Protein AF-A0A497QJ97-F1 (afdb_monomer)

Mean predicted aligned error: 5.68 Å

Structure (mmCIF, N/CA/C/O backbone):
data_AF-A0A497QJ97-F1
#
_entry.id   AF-A0A497QJ97-F1
#
loop_
_atom_site.group_PDB
_atom_site.id
_atom_site.type_symbol
_atom_site.label_atom_id
_atom_site.label_alt_id
_atom_site.label_comp_id
_atom_site.label_asym_id
_atom_site.label_entity_id
_atom_site.label_seq_id
_a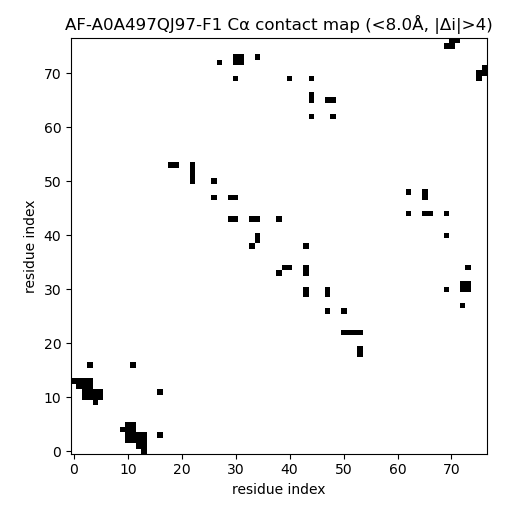tom_site.pdbx_PDB_ins_code
_atom_site.Cartn_x
_atom_site.Cartn_y
_atom_site.Cartn_z
_atom_site.occupancy
_atom_site.B_iso_or_equiv
_atom_site.auth_seq_id
_atom_site.auth_comp_id
_atom_site.auth_asym_id
_atom_site.auth_atom_id
_atom_site.pdbx_PDB_model_num
ATOM 1 N N . VAL A 1 1 ? 9.445 -10.240 -23.329 1.00 63.66 1 VAL A N 1
ATOM 2 C CA . VAL A 1 1 ? 9.379 -8.762 -23.295 1.00 63.66 1 VAL A CA 1
ATOM 3 C C . VAL A 1 1 ? 10.427 -8.275 -22.311 1.00 63.66 1 VAL A C 1
ATOM 5 O O . VAL A 1 1 ? 10.291 -8.554 -21.125 1.00 63.66 1 VAL A O 1
ATOM 8 N N . GLU A 1 2 ? 11.505 -7.666 -22.804 1.00 76.56 2 GLU A N 1
ATOM 9 C CA . GLU A 1 2 ? 12.612 -7.162 -21.967 1.00 76.56 2 GLU A CA 1
ATOM 10 C C . GLU A 1 2 ? 12.336 -5.744 -21.443 1.00 76.56 2 GLU A C 1
ATOM 12 O O . GLU A 1 2 ? 12.673 -5.422 -20.302 1.00 76.56 2 GLU A O 1
ATOM 17 N N . PHE A 1 3 ? 11.615 -4.945 -22.236 1.00 80.88 3 PHE A N 1
ATOM 18 C CA . PHE A 1 3 ? 11.235 -3.569 -21.932 1.00 80.88 3 PHE A CA 1
ATOM 19 C C . PHE A 1 3 ? 9.742 -3.343 -22.169 1.00 80.88 3 PHE A C 1
ATOM 21 O O . PHE A 1 3 ? 9.153 -3.905 -23.092 1.00 80.88 3 PHE A O 1
ATOM 28 N N . VAL A 1 4 ? 9.140 -2.510 -21.328 1.00 81.94 4 VAL A N 1
ATOM 29 C CA . VAL A 1 4 ? 7.729 -2.136 -21.341 1.00 81.94 4 VAL A CA 1
ATOM 30 C C . VAL A 1 4 ? 7.638 -0.637 -21.597 1.00 81.94 4 VAL A C 1
ATOM 32 O O . VAL A 1 4 ? 8.290 0.163 -20.925 1.00 81.94 4 VAL A O 1
ATOM 35 N N . ILE A 1 5 ? 6.828 -0.254 -22.583 1.00 83.62 5 ILE A N 1
ATOM 36 C CA . ILE A 1 5 ? 6.539 1.146 -22.898 1.00 83.62 5 ILE A CA 1
ATOM 37 C C . ILE A 1 5 ? 5.253 1.517 -22.146 1.00 83.62 5 ILE A C 1
ATOM 39 O O . ILE A 1 5 ? 4.184 1.038 -22.532 1.00 83.62 5 ILE A O 1
ATOM 43 N N . PRO A 1 6 ? 5.317 2.296 -21.051 1.00 82.50 6 PRO A N 1
ATOM 44 C CA . PRO A 1 6 ? 4.116 2.683 -20.324 1.00 82.50 6 PRO A CA 1
ATOM 45 C C . PRO A 1 6 ? 3.322 3.734 -21.108 1.00 82.50 6 PRO A C 1
ATOM 47 O O . PRO A 1 6 ? 3.882 4.484 -21.905 1.00 82.50 6 PRO A O 1
ATOM 50 N N . GLY A 1 7 ? 2.019 3.846 -20.826 1.00 79.88 7 GLY A N 1
ATOM 51 C CA . GLY A 1 7 ? 1.181 4.903 -21.408 1.00 79.88 7 GLY A CA 1
ATOM 52 C C . GLY A 1 7 ? 1.674 6.316 -21.063 1.00 79.88 7 GLY A C 1
ATOM 53 O O . GLY A 1 7 ? 1.543 7.232 -21.872 1.00 79.88 7 GLY A O 1
ATOM 54 N N . HIS A 1 8 ? 2.303 6.480 -19.893 1.00 76.50 8 HIS A N 1
ATOM 55 C CA . HIS A 1 8 ? 2.982 7.700 -19.459 1.00 76.50 8 HIS A CA 1
ATOM 56 C C . HIS A 1 8 ? 4.302 7.364 -18.753 1.00 76.50 8 HIS A C 1
ATOM 58 O O . HIS A 1 8 ? 4.364 6.425 -17.961 1.00 76.50 8 HIS A O 1
ATOM 64 N N . GLY A 1 9 ? 5.340 8.172 -18.985 1.00 74.06 9 GLY A N 1
ATOM 65 C CA . GLY A 1 9 ? 6.653 8.019 -18.353 1.00 74.06 9 GLY A CA 1
ATOM 66 C C . GLY A 1 9 ? 7.715 7.422 -19.276 1.00 74.06 9 GLY A C 1
ATOM 67 O O . GLY A 1 9 ? 7.541 7.336 -20.488 1.00 74.06 9 GLY A O 1
ATOM 68 N N . LYS A 1 10 ? 8.862 7.066 -18.693 1.00 80.19 10 LYS A N 1
ATOM 69 C CA . LYS A 1 10 ? 9.977 6.458 -19.429 1.00 80.19 10 LYS A CA 1
ATOM 70 C C . LYS A 1 10 ? 9.731 4.963 -19.614 1.00 80.19 10 LYS A C 1
ATOM 72 O O . LYS A 1 10 ? 9.103 4.339 -18.764 1.00 80.19 10 LYS A O 1
ATOM 77 N N . VAL A 1 11 ? 10.276 4.403 -20.693 1.00 85.06 11 VAL A N 1
ATOM 78 C CA . VAL A 1 11 ? 10.359 2.950 -20.897 1.00 85.06 11 VAL A CA 1
ATOM 79 C C . VAL A 1 11 ? 10.964 2.310 -19.648 1.00 85.06 11 VAL A C 1
ATOM 81 O O . VAL A 1 11 ? 11.997 2.777 -19.168 1.00 85.06 11 VAL A O 1
ATOM 84 N N . CYS A 1 12 ? 10.315 1.274 -19.123 1.00 85.19 12 CYS A N 1
ATOM 85 C CA . CYS A 1 12 ? 10.782 0.545 -17.952 1.00 85.19 12 CYS A CA 1
ATOM 86 C C . CYS A 1 12 ? 11.180 -0.883 -18.325 1.00 85.19 12 CYS A C 1
ATOM 88 O O . CYS A 1 12 ? 10.650 -1.491 -19.254 1.00 85.19 12 CYS A O 1
ATOM 90 N N . SER A 1 13 ? 12.146 -1.431 -17.606 1.00 88.00 13 SER A N 1
ATOM 91 C CA . SER A 1 13 ? 12.504 -2.842 -17.700 1.00 88.00 13 SER A CA 1
ATOM 92 C C . SER A 1 13 ? 11.441 -3.723 -17.037 1.00 88.00 13 SER A C 1
ATOM 94 O O . SER A 1 13 ? 10.688 -3.289 -16.159 1.00 88.00 13 SER A O 1
ATOM 96 N N . LYS A 1 14 ? 11.426 -5.014 -17.384 1.00 86.75 14 LYS A N 1
ATOM 97 C CA . LYS A 1 14 ? 10.588 -6.002 -16.683 1.00 86.75 14 LYS A CA 1
ATOM 98 C C . LYS A 1 14 ? 10.850 -6.033 -15.166 1.00 86.75 14 LYS A C 1
ATOM 100 O O . LYS A 1 14 ? 9.921 -6.235 -14.392 1.00 86.75 14 LYS A O 1
ATOM 105 N N . VAL A 1 15 ? 12.097 -5.813 -14.741 1.00 86.44 15 VAL A N 1
ATOM 106 C CA . VAL A 1 15 ? 12.489 -5.796 -13.319 1.00 86.44 15 VAL A CA 1
ATOM 107 C C . VAL A 1 15 ? 11.862 -4.612 -12.584 1.00 86.44 15 VAL A C 1
ATOM 109 O O . VAL A 1 15 ? 11.349 -4.770 -11.480 1.00 86.44 15 VAL A O 1
ATOM 112 N N . GLU A 1 16 ? 11.867 -3.427 -13.192 1.00 84.56 16 GLU A N 1
ATOM 113 C CA . GLU A 1 16 ? 11.208 -2.247 -12.624 1.00 84.56 16 GLU A CA 1
ATOM 114 C C . GLU A 1 16 ? 9.695 -2.438 -12.541 1.00 84.56 16 GLU A C 1
ATOM 116 O O . GLU A 1 16 ? 9.095 -2.125 -11.515 1.00 84.56 16 GLU A O 1
ATOM 121 N N . LEU A 1 17 ? 9.079 -3.016 -13.576 1.00 85.25 17 LEU A N 1
ATOM 122 C CA . LEU A 1 17 ? 7.660 -3.363 -13.532 1.00 85.25 17 LEU A CA 1
ATOM 123 C C . LEU A 1 17 ? 7.352 -4.359 -12.404 1.00 85.25 17 LEU A C 1
ATOM 125 O O . LEU A 1 17 ? 6.349 -4.202 -11.716 1.00 85.25 17 LEU A O 1
ATOM 129 N N . GLN A 1 18 ? 8.214 -5.349 -12.167 1.00 87.50 18 GLN A N 1
ATOM 130 C CA . GLN A 1 18 ? 7.999 -6.293 -11.072 1.00 87.50 18 GLN A CA 1
ATOM 131 C C . GLN A 1 18 ? 8.039 -5.596 -9.707 1.00 87.50 18 GLN A C 1
ATOM 133 O O . GLN A 1 18 ? 7.148 -5.811 -8.895 1.00 87.50 18 GLN A O 1
ATOM 138 N N . LYS A 1 19 ? 8.989 -4.679 -9.481 1.00 86.25 19 LYS A N 1
ATOM 139 C CA . LYS A 1 19 ? 9.050 -3.890 -8.236 1.00 86.25 19 LYS A CA 1
ATOM 140 C C . LYS A 1 19 ? 7.775 -3.077 -7.998 1.00 86.25 19 LYS A C 1
ATOM 142 O O . LYS A 1 19 ? 7.314 -2.974 -6.863 1.00 86.25 19 LYS A O 1
ATOM 147 N N . TRP A 1 20 ? 7.197 -2.518 -9.062 1.00 85.69 20 TRP A N 1
ATOM 148 C CA . TRP A 1 20 ? 5.898 -1.844 -9.004 1.00 85.69 20 TRP A CA 1
ATOM 149 C C . TRP A 1 20 ? 4.773 -2.781 -8.572 1.00 85.69 20 TRP A C 1
ATOM 151 O O . TRP A 1 20 ? 3.997 -2.436 -7.682 1.00 85.69 20 TRP A O 1
ATOM 161 N N . LEU A 1 21 ? 4.682 -3.952 -9.202 1.00 87.56 21 LEU A N 1
ATOM 162 C CA . LEU A 1 21 ? 3.654 -4.942 -8.894 1.00 87.56 21 LEU A CA 1
ATOM 163 C C . LEU A 1 21 ? 3.783 -5.446 -7.453 1.00 87.56 21 LEU A C 1
ATOM 165 O O . LEU A 1 21 ? 2.791 -5.448 -6.728 1.00 87.56 21 LEU A O 1
ATOM 169 N N . ASP A 1 22 ? 5.002 -5.760 -7.013 1.00 90.56 22 ASP A N 1
ATOM 170 C CA . ASP A 1 22 ? 5.285 -6.219 -5.650 1.00 90.56 22 ASP A CA 1
ATOM 171 C C . ASP A 1 22 ? 4.886 -5.164 -4.605 1.00 90.56 22 ASP A C 1
ATOM 173 O O . ASP A 1 22 ? 4.360 -5.488 -3.537 1.00 90.56 22 ASP A O 1
ATOM 177 N N . TYR A 1 23 ? 5.128 -3.881 -4.896 1.00 89.44 23 TYR A N 1
ATOM 178 C CA . TYR A 1 23 ? 4.706 -2.779 -4.033 1.00 89.44 23 TYR A CA 1
ATOM 179 C C . TYR A 1 23 ? 3.175 -2.682 -3.939 1.00 89.44 23 TYR A C 1
ATOM 181 O O . TYR A 1 23 ? 2.629 -2.602 -2.834 1.00 89.44 23 TYR A O 1
ATOM 189 N N . LEU A 1 24 ? 2.479 -2.726 -5.080 1.00 89.56 24 LEU A N 1
ATOM 190 C CA . LEU A 1 24 ? 1.016 -2.662 -5.128 1.00 89.56 24 LEU A CA 1
ATOM 191 C C . LEU A 1 24 ? 0.374 -3.842 -4.394 1.00 89.56 24 LEU A C 1
ATOM 193 O O . LEU A 1 24 ? -0.570 -3.649 -3.627 1.00 89.56 24 LEU A O 1
ATOM 197 N N . GLU A 1 25 ? 0.906 -5.049 -4.574 1.00 92.38 25 GLU A N 1
ATOM 198 C CA . GLU A 1 25 ? 0.426 -6.244 -3.884 1.00 92.38 25 GLU A CA 1
ATOM 199 C C . GLU A 1 25 ? 0.563 -6.102 -2.361 1.00 92.38 25 GLU A C 1
ATOM 201 O O . GLU A 1 25 ? -0.415 -6.287 -1.628 1.00 92.38 25 GLU A O 1
ATOM 206 N N . LYS A 1 26 ? 1.737 -5.675 -1.875 1.00 92.50 26 LYS A N 1
ATOM 207 C CA . LYS A 1 26 ? 1.965 -5.409 -0.444 1.00 92.50 26 LYS A CA 1
ATOM 208 C C . LYS A 1 26 ? 0.990 -4.368 0.105 1.00 92.50 26 LYS A C 1
ATOM 210 O O . LYS A 1 26 ? 0.444 -4.566 1.192 1.00 92.50 26 LYS A O 1
ATOM 215 N N . ALA A 1 27 ? 0.746 -3.286 -0.634 1.00 91.94 27 ALA A N 1
ATOM 216 C CA . ALA A 1 27 ? -0.190 -2.241 -0.229 1.00 91.94 27 ALA A CA 1
ATOM 217 C C . ALA A 1 27 ? -1.629 -2.775 -0.105 1.00 91.94 27 ALA A C 1
ATOM 219 O O . ALA A 1 27 ? -2.287 -2.540 0.911 1.00 91.94 27 ALA A O 1
ATOM 220 N N . VAL A 1 28 ? -2.106 -3.546 -1.089 1.00 94.06 28 VAL A N 1
ATOM 221 C CA . VAL A 1 28 ? -3.452 -4.147 -1.073 1.00 94.06 28 VAL A CA 1
ATOM 222 C C . VAL A 1 28 ? -3.616 -5.116 0.097 1.00 94.06 28 VAL A C 1
ATOM 224 O O . VAL A 1 28 ? -4.617 -5.045 0.817 1.00 94.06 28 VAL A O 1
ATOM 227 N N . ILE A 1 29 ? -2.638 -6.002 0.309 1.00 95.75 29 ILE A N 1
ATOM 228 C CA . ILE A 1 29 ? -2.651 -6.966 1.418 1.00 95.75 29 ILE A CA 1
ATOM 229 C C . ILE A 1 29 ? -2.704 -6.231 2.760 1.00 95.75 29 ILE A C 1
ATOM 231 O O . ILE A 1 29 ? -3.522 -6.575 3.617 1.00 95.75 29 ILE A O 1
ATOM 235 N N . LEU A 1 30 ? -1.874 -5.198 2.936 1.00 95.12 30 LEU A N 1
ATOM 236 C CA . LEU A 1 30 ? -1.817 -4.417 4.168 1.00 95.12 30 LEU A CA 1
ATOM 237 C C . LEU A 1 30 ? -3.151 -3.718 4.462 1.00 95.12 30 LEU A C 1
ATOM 239 O O . LEU A 1 30 ? -3.670 -3.852 5.572 1.00 95.12 30 LEU A O 1
ATOM 243 N N . ILE A 1 31 ? -3.728 -3.030 3.468 1.00 95.19 31 ILE A N 1
ATOM 244 C CA . ILE A 1 31 ? -5.015 -2.331 3.609 1.00 95.19 31 ILE A CA 1
ATOM 245 C C . ILE A 1 31 ? -6.107 -3.305 4.021 1.00 95.19 31 ILE A C 1
ATOM 247 O O . ILE A 1 31 ? -6.818 -3.050 4.991 1.00 95.19 31 ILE A O 1
ATOM 251 N N . ARG A 1 32 ? -6.237 -4.433 3.313 1.00 95.62 32 ARG A N 1
ATOM 252 C CA . ARG A 1 32 ? -7.272 -5.429 3.609 1.00 95.62 32 ARG A CA 1
ATOM 253 C C . ARG A 1 32 ? -7.113 -5.982 5.018 1.00 95.62 32 ARG A C 1
ATOM 255 O O . ARG A 1 32 ? -8.074 -5.946 5.779 1.00 95.62 32 ARG A O 1
ATOM 262 N N . LYS A 1 33 ? -5.903 -6.417 5.382 1.00 96.75 33 LYS A N 1
ATOM 263 C CA . LYS A 1 33 ? -5.607 -6.987 6.701 1.00 96.75 33 LYS A CA 1
ATOM 264 C C . LYS A 1 33 ? -5.952 -6.013 7.826 1.00 96.75 33 LYS A C 1
ATOM 266 O O . LYS A 1 33 ? -6.695 -6.367 8.738 1.00 96.75 33 LYS A O 1
ATOM 271 N N . MET A 1 34 ? -5.452 -4.783 7.756 1.00 96.69 34 MET A N 1
ATOM 272 C CA . MET A 1 34 ? -5.690 -3.796 8.808 1.00 96.69 34 MET A CA 1
ATOM 273 C C . MET A 1 34 ? -7.155 -3.345 8.848 1.00 96.69 34 MET A C 1
ATOM 275 O O . MET A 1 34 ? -7.718 -3.198 9.929 1.00 96.69 34 MET A O 1
ATOM 279 N N . ASN A 1 35 ? -7.817 -3.214 7.695 1.00 94.69 35 ASN A N 1
ATOM 280 C CA . ASN A 1 35 ? -9.245 -2.906 7.655 1.00 94.69 35 ASN A CA 1
ATOM 281 C C . ASN A 1 35 ? -10.086 -4.017 8.306 1.00 94.69 35 ASN A C 1
ATOM 283 O O . ASN A 1 35 ? -10.979 -3.724 9.094 1.00 94.69 35 ASN A O 1
ATOM 287 N N . THR A 1 36 ? -9.774 -5.293 8.045 1.00 95.50 36 THR A N 1
ATOM 288 C CA . THR A 1 36 ? -10.453 -6.426 8.706 1.00 95.50 36 THR A CA 1
ATOM 289 C C . THR A 1 36 ? -10.171 -6.507 10.204 1.00 95.50 36 THR A C 1
ATOM 291 O O . THR A 1 36 ? -10.995 -7.015 10.954 1.00 95.50 36 THR A O 1
ATOM 294 N N . GLN A 1 37 ? -9.030 -5.980 10.650 1.00 96.62 37 GLN A N 1
ATOM 295 C CA . GLN A 1 37 ? -8.665 -5.883 12.064 1.00 96.62 37 GLN A CA 1
ATOM 296 C C . GLN A 1 37 ? -9.268 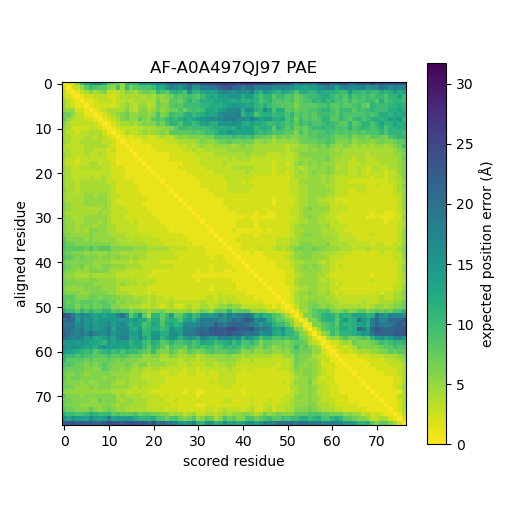-4.646 12.758 1.00 96.62 37 GLN A C 1
ATOM 298 O O . GLN A 1 37 ? -9.037 -4.453 13.947 1.00 96.62 37 GLN A O 1
ATOM 303 N N . GLY A 1 38 ? -10.033 -3.812 12.042 1.00 95.31 38 GLY A N 1
ATOM 304 C CA . GLY A 1 38 ? -10.714 -2.646 12.611 1.00 95.31 38 GLY A CA 1
ATOM 305 C C . GLY A 1 38 ? -9.823 -1.420 12.830 1.00 95.31 38 GLY A C 1
ATOM 306 O O . GLY A 1 38 ? -10.212 -0.519 13.569 1.00 95.31 38 GLY A O 1
ATOM 307 N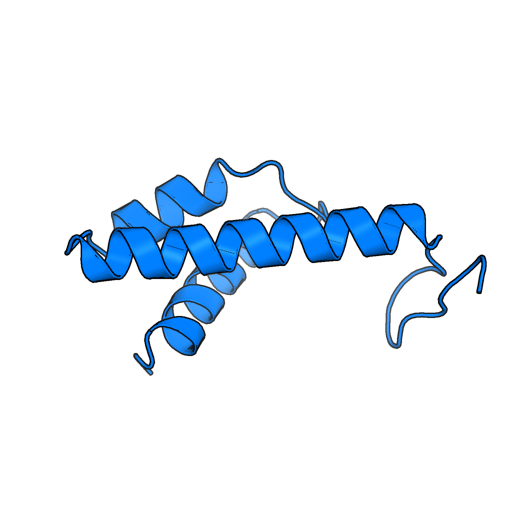 N . PHE A 1 39 ? -8.642 -1.360 12.207 1.00 96.25 39 PHE A N 1
ATOM 308 C CA . PHE A 1 39 ? -7.790 -0.170 12.280 1.00 96.25 39 PHE A CA 1
ATOM 309 C C . PHE A 1 39 ? -8.444 1.034 11.596 1.00 96.25 39 PHE A C 1
ATOM 311 O O . PHE A 1 39 ? -9.184 0.896 10.618 1.00 96.25 39 PHE A O 1
ATOM 318 N N . SER A 1 40 ? -8.124 2.232 12.090 1.00 94.81 40 SER A N 1
ATOM 319 C CA . SER A 1 40 ? -8.605 3.474 11.493 1.00 94.81 40 SER A CA 1
ATOM 320 C C . SER A 1 40 ? -7.943 3.743 10.136 1.00 94.81 40 SER A C 1
ATOM 322 O O . SER A 1 40 ? -6.812 3.323 9.883 1.00 94.81 40 SER A O 1
ATOM 324 N N . GLU A 1 41 ? -8.615 4.512 9.275 1.00 93.19 41 GLU A N 1
ATOM 325 C CA . GLU A 1 41 ? -8.048 4.988 8.003 1.00 93.19 41 GLU A CA 1
ATOM 326 C C . GLU A 1 41 ? -6.676 5.648 8.203 1.00 93.19 41 GLU A C 1
ATOM 328 O O . GLU A 1 41 ? -5.729 5.362 7.472 1.00 93.19 41 GLU A O 1
ATOM 333 N N . LYS A 1 42 ? -6.552 6.492 9.233 1.00 93.19 42 LYS A N 1
ATOM 334 C CA . LYS A 1 42 ? -5.321 7.223 9.544 1.00 93.19 42 LYS A CA 1
ATOM 335 C C . LYS A 1 42 ? -4.161 6.276 9.864 1.00 93.19 42 LYS A C 1
ATOM 337 O O . LYS A 1 42 ? -3.051 6.496 9.382 1.00 93.19 42 LYS A O 1
ATOM 342 N N . ASP A 1 43 ? -4.412 5.219 10.635 1.00 94.81 43 ASP A N 1
ATOM 343 C CA . ASP A 1 43 ? -3.383 4.235 10.992 1.00 94.81 43 ASP A CA 1
ATOM 344 C C . ASP A 1 43 ? -2.959 3.399 9.782 1.00 94.81 43 ASP A C 1
ATOM 346 O O . ASP A 1 43 ? -1.772 3.127 9.595 1.00 94.81 43 ASP A O 1
ATOM 350 N N . ILE A 1 44 ? -3.919 3.039 8.927 1.00 94.19 44 ILE A N 1
ATOM 351 C CA . ILE A 1 44 ? -3.664 2.296 7.689 1.00 94.19 44 ILE A CA 1
ATOM 352 C C . ILE A 1 44 ? -2.811 3.133 6.730 1.00 94.19 44 ILE A C 1
ATOM 354 O O . ILE A 1 44 ? -1.797 2.645 6.231 1.00 94.19 44 ILE A O 1
ATOM 358 N N . ILE A 1 45 ? -3.170 4.402 6.507 1.00 91.12 45 ILE A N 1
ATOM 359 C CA . ILE A 1 45 ? -2.407 5.325 5.652 1.00 91.12 45 ILE A CA 1
ATOM 360 C C . ILE A 1 45 ? -1.001 5.548 6.212 1.00 91.12 45 ILE A C 1
ATOM 362 O O . ILE A 1 45 ? -0.030 5.492 5.457 1.00 91.12 45 ILE A O 1
ATOM 366 N N . LYS A 1 46 ? -0.864 5.727 7.533 1.00 91.56 46 LYS A N 1
ATOM 367 C CA . LYS A 1 46 ? 0.448 5.843 8.181 1.00 91.56 46 LYS A CA 1
ATOM 368 C C . LYS A 1 46 ? 1.310 4.610 7.905 1.00 91.56 46 LYS A C 1
ATOM 370 O O . LYS A 1 46 ? 2.452 4.757 7.480 1.00 91.56 46 LYS A O 1
ATOM 375 N N . LYS A 1 47 ? 0.753 3.404 8.068 1.00 91.69 47 LYS A N 1
ATOM 376 C CA . LYS A 1 47 ? 1.483 2.150 7.840 1.00 91.69 47 LYS A CA 1
ATOM 377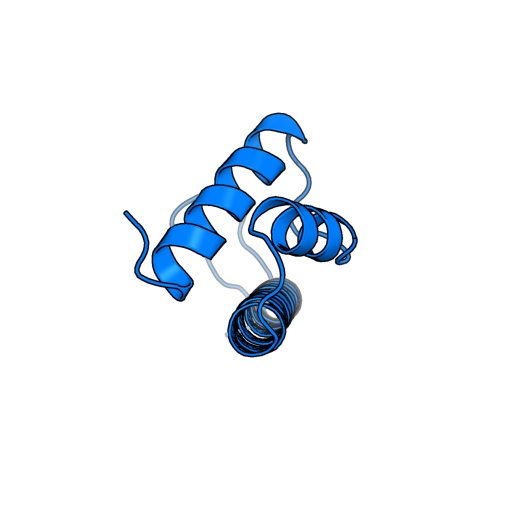 C C . LYS A 1 47 ? 1.841 1.926 6.368 1.00 91.69 47 LYS A C 1
ATOM 379 O O . LYS A 1 47 ? 2.925 1.435 6.074 1.00 91.69 47 LYS A O 1
ATOM 384 N N . LEU A 1 48 ? 0.972 2.319 5.439 1.00 89.50 48 LEU A N 1
ATOM 385 C CA . LEU A 1 48 ? 1.272 2.314 4.003 1.00 89.50 48 LEU A CA 1
ATOM 386 C C . LEU A 1 48 ? 2.419 3.257 3.642 1.00 89.50 48 LEU A C 1
ATOM 388 O O . LEU A 1 48 ? 3.200 2.956 2.742 1.00 89.50 48 LEU A O 1
ATOM 392 N N . ASN A 1 49 ? 2.521 4.398 4.326 1.00 87.31 49 ASN A N 1
ATOM 393 C CA . ASN A 1 49 ? 3.559 5.382 4.050 1.00 87.31 49 ASN A CA 1
ATOM 394 C C . ASN A 1 49 ? 4.965 4.870 4.424 1.00 87.31 49 ASN A C 1
ATOM 396 O O . ASN A 1 49 ? 5.941 5.299 3.810 1.00 87.31 49 ASN A O 1
ATOM 400 N N . GLU A 1 50 ? 5.046 3.917 5.362 1.00 87.31 50 GLU A N 1
ATOM 401 C CA . GLU A 1 50 ? 6.274 3.211 5.765 1.00 87.31 50 GLU A CA 1
ATOM 402 C C . GLU A 1 50 ? 6.734 2.147 4.752 1.00 87.31 50 GLU A C 1
ATOM 404 O O . GLU A 1 50 ? 7.874 1.691 4.831 1.00 87.31 50 GLU A O 1
ATOM 409 N N . LEU A 1 51 ? 5.881 1.725 3.807 1.00 85.50 51 LEU A N 1
ATOM 410 C CA . LEU A 1 51 ? 6.305 0.811 2.745 1.00 85.50 51 LEU A CA 1
ATOM 411 C C . LEU A 1 51 ? 7.330 1.509 1.845 1.00 85.50 51 LEU A C 1
ATOM 413 O O . LEU A 1 51 ? 7.118 2.649 1.419 1.00 85.50 51 LEU A O 1
ATOM 417 N N . GLU A 1 52 ? 8.417 0.800 1.526 1.00 77.25 52 GLU A N 1
ATOM 418 C CA . GLU A 1 52 ? 9.431 1.270 0.582 1.00 77.25 52 GLU A CA 1
ATOM 419 C C . GLU A 1 52 ? 8.752 1.629 -0.747 1.00 77.25 52 GLU A C 1
ATOM 421 O O . GLU A 1 52 ? 8.129 0.790 -1.403 1.00 77.25 52 GLU A O 1
ATOM 426 N N . TYR A 1 53 ? 8.777 2.923 -1.068 1.00 65.31 53 TYR A N 1
ATOM 427 C CA . TYR A 1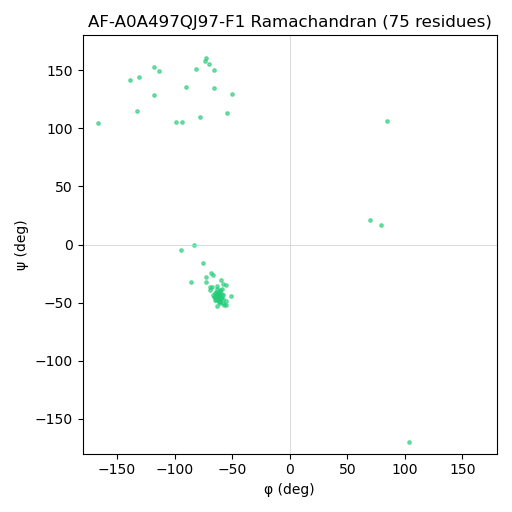 53 ? 7.898 3.523 -2.062 1.00 65.31 53 TYR A CA 1
ATOM 428 C C . TYR A 1 53 ? 8.513 3.493 -3.455 1.00 65.31 53 TYR A C 1
ATOM 430 O O . TYR A 1 53 ? 9.657 3.901 -3.656 1.00 65.31 53 TYR A O 1
ATOM 438 N N . TYR A 1 54 ? 7.699 3.116 -4.434 1.00 58.81 54 TYR A N 1
ATOM 439 C CA . TYR A 1 54 ? 8.019 3.238 -5.847 1.00 58.81 54 TYR A CA 1
ATOM 440 C C . TYR A 1 54 ? 6.795 3.859 -6.548 1.00 58.81 54 TYR A C 1
ATOM 442 O O . TYR A 1 54 ? 5.728 3.248 -6.477 1.00 58.81 54 TYR A O 1
ATOM 450 N N . PRO A 1 55 ? 6.868 5.082 -7.128 1.00 60.59 55 PRO A N 1
ATOM 451 C CA . PRO A 1 55 ? 8.032 5.868 -7.540 1.00 60.59 55 PRO A CA 1
ATOM 452 C C . PRO A 1 55 ? 8.161 7.221 -6.795 1.00 60.59 55 PRO A C 1
ATOM 454 O O . PRO A 1 55 ? 7.173 7.870 -6.450 1.00 60.59 55 PRO A O 1
ATOM 457 N N . PRO A 1 56 ? 9.373 7.764 -6.641 1.00 58.66 56 PRO A N 1
ATOM 458 C CA . PRO A 1 56 ? 9.571 9.030 -5.961 1.00 58.66 56 PRO A CA 1
ATOM 459 C C . PRO A 1 56 ? 9.195 10.163 -6.912 1.00 58.66 56 PRO A C 1
ATOM 461 O O . PRO A 1 56 ? 9.914 10.413 -7.877 1.00 58.66 56 PRO A O 1
ATOM 464 N N . LYS A 1 57 ? 8.087 10.859 -6.657 1.00 59.16 57 LYS A N 1
ATOM 465 C CA . LYS A 1 57 ? 7.972 12.293 -6.954 1.00 59.16 57 LYS A CA 1
ATOM 466 C C . LYS A 1 57 ? 6.745 12.869 -6.256 1.00 59.16 57 LYS A C 1
ATOM 468 O O . LYS A 1 57 ? 5.619 12.688 -6.704 1.00 59.16 57 LYS A O 1
ATOM 473 N N . ASN A 1 58 ? 7.048 13.598 -5.182 1.00 66.75 58 ASN A N 1
ATOM 474 C CA . ASN A 1 58 ? 6.175 14.449 -4.378 1.00 66.75 58 ASN A CA 1
ATOM 475 C C . ASN A 1 58 ? 5.375 13.731 -3.266 1.00 66.75 58 ASN A C 1
ATOM 477 O O . ASN A 1 58 ? 4.399 13.024 -3.516 1.00 66.75 58 ASN A O 1
ATOM 481 N N . GLU A 1 59 ? 5.798 13.949 -2.015 1.00 68.25 59 GLU A N 1
ATOM 482 C CA . GLU A 1 59 ? 5.179 13.392 -0.800 1.00 68.25 59 GLU A CA 1
ATOM 483 C C . GLU A 1 59 ? 3.699 13.779 -0.665 1.00 68.25 59 GLU A C 1
ATOM 485 O O . GLU A 1 59 ? 2.889 12.953 -0.247 1.00 68.25 59 GLU A O 1
ATOM 490 N N . GLN A 1 60 ? 3.316 14.979 -1.119 1.00 69.12 60 GLN A N 1
ATOM 491 C CA . GLN A 1 60 ? 1.917 15.424 -1.109 1.00 69.12 60 GLN A CA 1
ATOM 492 C C . GLN A 1 60 ? 1.030 14.555 -2.014 1.00 69.12 60 GLN A C 1
ATOM 494 O O . GLN A 1 60 ? -0.084 14.185 -1.642 1.00 69.12 60 GLN A O 1
ATOM 499 N N . HIS A 1 61 ? 1.530 14.170 -3.193 1.00 74.81 61 HIS A N 1
ATOM 500 C CA . HIS A 1 61 ? 0.790 13.282 -4.096 1.00 74.81 61 HIS A CA 1
A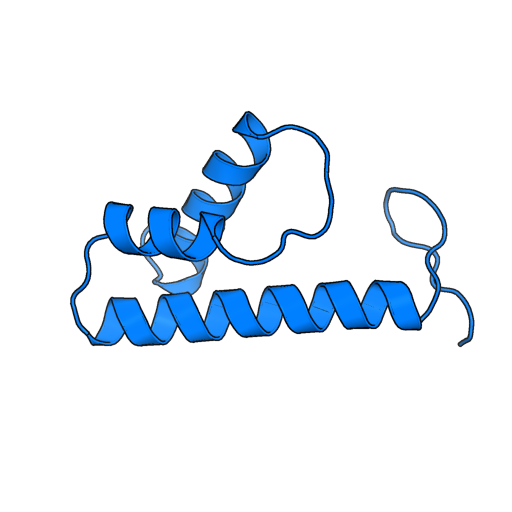TOM 501 C C . HIS A 1 61 ? 0.751 11.844 -3.578 1.00 74.81 61 HIS A C 1
ATOM 503 O O . HIS A 1 61 ? -0.211 11.127 -3.864 1.00 74.81 61 HIS A O 1
ATOM 509 N N . LYS A 1 62 ? 1.757 11.424 -2.799 1.00 80.62 62 LYS A N 1
ATOM 510 C CA . LYS A 1 62 ? 1.784 10.099 -2.174 1.00 80.62 62 LYS A CA 1
ATOM 511 C C . LYS A 1 62 ? 0.630 9.948 -1.187 1.00 80.62 62 LYS A C 1
ATOM 513 O O . LYS A 1 62 ? -0.147 9.011 -1.326 1.00 80.62 62 LYS A O 1
ATOM 518 N N . GLU A 1 63 ? 0.463 10.873 -0.244 1.00 82.38 63 GLU A N 1
ATOM 519 C CA . GLU A 1 63 ? -0.596 10.772 0.772 1.00 82.38 63 GLU A CA 1
ATOM 520 C C . GLU A 1 63 ? -2.004 10.776 0.153 1.00 82.38 63 GLU A C 1
ATOM 522 O O . GLU A 1 63 ? -2.831 9.922 0.480 1.00 82.38 63 GLU A O 1
ATOM 527 N N . LEU A 1 64 ? -2.249 11.664 -0.818 1.00 86.25 64 LEU A N 1
ATOM 528 C CA . LEU A 1 64 ? -3.503 11.694 -1.581 1.00 86.25 64 LEU A CA 1
ATOM 529 C C . LEU A 1 64 ? -3.765 10.372 -2.317 1.00 86.25 64 LEU A C 1
ATOM 531 O O . LEU A 1 64 ? -4.886 9.860 -2.296 1.00 86.25 64 LEU A O 1
ATOM 535 N N . SER A 1 65 ? -2.731 9.797 -2.938 1.00 86.69 65 SER A N 1
ATOM 536 C CA . SER A 1 65 ? -2.839 8.517 -3.644 1.00 86.69 65 SER A CA 1
ATOM 537 C C . SER A 1 65 ? -3.146 7.370 -2.684 1.00 86.69 65 SER A C 1
ATOM 539 O O . SER A 1 65 ? -4.054 6.586 -2.946 1.00 86.69 65 SER A O 1
ATOM 541 N N . LEU A 1 66 ? -2.459 7.306 -1.539 1.00 88.88 66 LEU A N 1
ATOM 542 C CA . LEU A 1 66 ? -2.690 6.283 -0.515 1.00 88.88 66 LEU A CA 1
ATOM 543 C C . LEU A 1 66 ? -4.109 6.361 0.056 1.00 88.88 66 LEU A C 1
ATOM 545 O O . LEU A 1 66 ? -4.769 5.330 0.200 1.00 88.88 66 LEU A O 1
ATOM 549 N N . LYS A 1 67 ? -4.611 7.576 0.312 1.00 90.69 67 LYS A N 1
ATOM 550 C CA . LYS A 1 67 ? -6.002 7.786 0.725 1.00 90.69 67 LYS A CA 1
ATOM 551 C C . LYS A 1 67 ? -6.974 7.261 -0.328 1.00 90.69 67 LYS A C 1
ATOM 553 O O . LYS A 1 67 ? -7.907 6.526 -0.003 1.00 90.69 67 LYS A O 1
ATOM 558 N N . ARG A 1 68 ? -6.733 7.577 -1.604 1.00 90.44 68 ARG A N 1
ATOM 559 C CA . ARG A 1 68 ? -7.575 7.096 -2.704 1.00 90.44 68 ARG A CA 1
ATOM 560 C C . ARG A 1 68 ? -7.539 5.574 -2.832 1.00 90.44 68 ARG A C 1
ATOM 562 O O . ARG A 1 68 ? -8.568 4.960 -3.095 1.00 90.44 68 ARG A O 1
ATOM 569 N N . TRP A 1 69 ? -6.384 4.952 -2.623 1.00 91.25 69 TRP A N 1
ATOM 570 C CA . TRP A 1 69 ? -6.254 3.495 -2.648 1.00 91.25 69 TRP A CA 1
ATOM 571 C C . TRP A 1 69 ? -7.031 2.835 -1.520 1.00 91.25 69 TRP A C 1
ATOM 573 O O . TRP A 1 69 ? -7.772 1.889 -1.775 1.00 91.25 69 TRP A O 1
ATOM 583 N N . TYR A 1 70 ? -6.929 3.363 -0.299 1.00 92.44 70 TYR A N 1
ATOM 584 C CA . TYR A 1 70 ? -7.736 2.897 0.823 1.00 92.44 70 TYR A CA 1
ATOM 585 C C . TYR A 1 70 ? -9.238 2.961 0.505 1.00 92.44 70 TYR A C 1
ATOM 587 O O . TYR A 1 70 ? -9.936 1.960 0.668 1.00 92.44 70 TYR A O 1
ATOM 595 N N . GLN A 1 71 ? -9.720 4.094 -0.014 1.00 93.31 71 GLN A N 1
ATOM 596 C CA . GLN A 1 71 ? -11.117 4.276 -0.428 1.00 93.31 71 GLN A CA 1
ATOM 597 C C . GLN A 1 71 ? -11.572 3.214 -1.438 1.00 93.31 71 GLN A C 1
ATOM 599 O O . GLN A 1 71 ? -12.561 2.519 -1.211 1.00 93.31 71 GLN A O 1
ATOM 604 N N . VAL A 1 72 ? -10.811 3.034 -2.523 1.00 93.31 72 VAL A N 1
ATOM 605 C CA . VAL A 1 72 ? -11.135 2.074 -3.593 1.00 93.31 72 VAL A CA 1
ATOM 606 C C . VAL A 1 72 ? -11.117 0.633 -3.082 1.00 93.31 72 VAL A C 1
ATOM 608 O O . VAL A 1 72 ? -12.022 -0.139 -3.383 1.00 93.31 72 VAL A O 1
ATOM 611 N N . ILE A 1 73 ? -10.112 0.259 -2.289 1.00 92.25 73 ILE A N 1
ATOM 612 C CA . ILE A 1 73 ? -9.939 -1.121 -1.810 1.00 92.25 73 ILE A CA 1
ATOM 613 C C . ILE A 1 73 ? -10.973 -1.482 -0.739 1.00 92.25 73 ILE A C 1
ATOM 615 O O . ILE A 1 73 ? -11.373 -2.642 -0.648 1.00 92.25 73 ILE A O 1
ATOM 619 N N . THR A 1 74 ? -11.400 -0.513 0.075 1.00 91.44 74 THR A N 1
ATOM 620 C CA . THR A 1 74 ? -12.391 -0.733 1.142 1.00 91.44 74 THR A CA 1
ATOM 621 C C . THR A 1 74 ? -13.828 -0.430 0.723 1.00 91.44 74 THR A C 1
ATOM 623 O O . THR A 1 74 ? -14.741 -0.680 1.505 1.00 91.44 74 THR A O 1
ATOM 626 N N . GLY A 1 75 ? -14.045 0.083 -0.493 1.00 89.00 75 GLY A N 1
ATOM 627 C CA . GLY A 1 75 ? -15.372 0.456 -0.988 1.00 89.00 75 GLY A CA 1
ATOM 628 C C . GLY A 1 75 ? -15.971 1.684 -0.295 1.00 89.00 75 GLY A C 1
ATOM 629 O O . GLY A 1 75 ? -17.186 1.849 -0.291 1.00 89.00 75 GLY A O 1
ATOM 630 N N . ARG A 1 76 ? -15.137 2.531 0.320 1.00 77.06 76 ARG A N 1
ATOM 631 C CA . ARG A 1 76 ? -15.556 3.763 1.000 1.00 77.06 76 ARG A CA 1
ATOM 632 C C . ARG A 1 76 ? -15.321 4.942 0.058 1.00 77.06 76 ARG A C 1
ATOM 634 O O . ARG A 1 76 ? -14.172 5.305 -0.170 1.00 77.06 76 ARG A O 1
ATOM 641 N N . SER A 1 77 ? -16.384 5.494 -0.523 1.00 62.69 77 SER A N 1
ATOM 642 C CA . SER A 1 77 ? -16.347 6.660 -1.425 1.00 62.69 77 SER A CA 1
ATOM 643 C C . SER A 1 77 ? -16.790 7.933 -0.726 1.00 62.69 77 SER A C 1
ATOM 645 O O . SER A 1 77 ? -17.876 7.872 -0.109 1.00 62.69 77 SER A O 1
#

Sequence (77 aa):
VEFVIPGHGKVCSKVELQKWLDYLEKAVILIRKMNTQGFSEKDIIKKLNELEYYPPKNEQHKELSLKRWYQVITGRS

Nearest PDB structures (foldseek):
  8fod-assembly1_B  TM=5.694E-01  e=8.871E-01  Saccharomyces cerevisiae

Foldseek 3Di:
DQWDDDPDDDIDGPVLVVVVVVLVVVLLVLLVVCVVVVDDLVVSLVVNVPRPDPDDDDPVVSSVVSSVVSCVSVVND

Radius of gyration: 13.91 Å; Cα contacts (8 Å, |Δi|>4): 55; chains: 1; bounding box: 29×24×36 Å

Solvent-accessible surface area (backbone atoms only — not comparable to full-atom values): 4699 Å² total; per-residue (Å²): 125,70,65,45,79,52,99,70,78,70,74,35,43,51,67,58,51,46,55,46,50,55,45,52,51,53,49,53,53,52,49,52,54,40,53,76,71,66,52,53,71,69,58,49,46,54,58,55,68,70,46,85,75,80,79,93,76,57,72,72,58,47,56,56,48,47,52,51,49,52,26,66,76,71,71,54,129

Secondary structure (DSSP, 8-state):
--EE--SSSS-EEHHHHHHHHHHHHHHHHHHHHHHHTT--HHHHHHHHHTS--SS-S-HHHHHHHHHHHHHHHHT--

pLDDT: mean 85.24, std 10.23, range [58.66, 96.75]

=== Feature glossary ===
Legend for the data blocks above and below:

— What the protein is —

Sequence gives the chain of amino acids in standard one-letter code (A=alanine, C=cysteine, …, Y=tyrosine), read N→C. It is the only feature that is directly encoded by the gene; all structural features are derived from the folded form of this sequence.

The annotation block draws on four external resources. InterPro: which protein families and domains the sequence belongs to. GO: standardized terms for what the protein does, what process it participates in, and where in the cell it acts. CATH: which structural fold it has in the CATH hierarchy. Organism: the species of origin.

— Where its atoms are —

Atomic coordinates in PDBx/mmCIF format — the same representation the Protein Data Bank distributes. Each line of the _atom_site loop places one backbone atom in Cartesian space (units: ångströms, origin: arbitrary).

Six rendered views show the 3D structure from the faces of a cube — i.e. along ±x, ±y, ±z. Rendering representation is drawn randomly per protein from cartoon (secondary-structure ribbons), sticks (backbone bonds), or molecular surface; coloring is either N→C rainbow (blue at the N-terminus through red at the C-terminus) or one color per chain.

— Local backbone conformation —

DSSP 8-state secondary structure assigns each residue one of H (α-helix), G (3₁₀-helix), I (π-helix), E (extended β-strand), B (isolated β-bridge), T (hydrogen-bonded turn), S (bend), or '-' (coil). The assignment is computed from backbone hydrogen-bond geometry via the Kabsch–Sander algorithm.

P-SEA three-state annotation labels each residue as helix, strand, or coil based purely on the geometry of the Cα trace. It serves as a fallback when the full backbone (and thus DSSP) is unavailable.

φ (phi) and ψ (psi) are the two rotatable backbone dihedrals per residue: φ is the C(i-1)–N–Cα–C torsion, ψ is the N–Cα–C–N(i+1) torsion, both in degrees on (−180°, 180°]. α-helical residues cluster near (−60°, −45°); β-strand residues near (−120°, +130°). A Ramachandran plot is simply a scatter of (φ, ψ) for every residue.

— Global shape and packing —

Radius of gyration (Rg) is the root-mean-square distance of Cα atoms from their centroid — a single number for overall size and compactness. A globular domain of N residues has Rg ≈ 2.2·N^0.38 Å; an extended or disordered chain has a much larger Rg. The Cα contact count is the number of residue pairs whose Cα atoms are within 8 Å and are more than four positions apart in sequence — a standard proxy for tertiary packing density. The bounding box is the smallest axis-aligned box enclosing all Cα atoms.

Accessible surface area quantifies burial. A residue with SASA near zero is packed into the hydrophobic core; one with SASA >100 Å² sits on the surface. Computed here via the Shrake–Rupley numerical algorithm with a 1.4 Å probe.

The contact map is a binary N×N matrix image: pixel (i, j) is dark where Cα_i and Cα_j are within 8 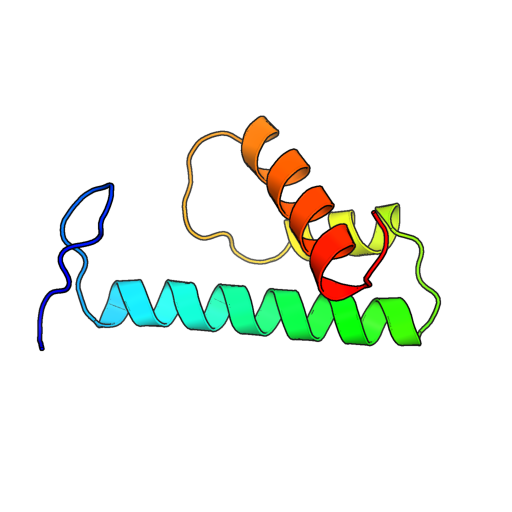Å and |i−j|>4. Because the |i−j|>4 filter removes local helical contacts, off-diagonal stripes parallel to the main diagonal indicate parallel β-sheets; stripes perpendicular to it indicate antiparallel β-sheets. The Ramachandran plot scatters every residue's (φ, ψ) pair against the sterically allowed regions. The PAE heatmap renders the predicted-aligned-error matrix.

— Structural neighborhood —

A 3Di character summarizes, for each residue, the relative orientation of the Cα frame of its nearest spatial neighbor. Because it encodes fold topology rather than chemistry, 3Di alignments detect remote structural similarity that sequence alignment misses.

Structural nearest neighbors (via Foldseek easy-search vs the PDB). Reported per hit: target PDB id, E-value, and alignment TM-score. A TM-score above ~0.5 is the conventional threshold for 'same fold'.

— Confidence and disorder —

For AlphaFold models, the B-factor field carries pLDDT — the model's own estimate of local accuracy on a 0–100 scale. Regions with pLDDT<50 should be treated as essentially unmodeled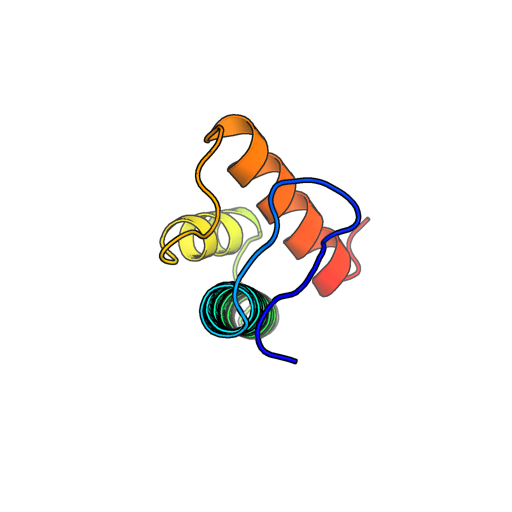; they often correspond to intrinsically disordered segments.

B-factor (Debye–Waller factor) reflects atomic displacement in the crystal lattice. It is an experimental observable (units Å²), not a prediction; low values mean the atom is pinned down, high values mean it moves or is heterogeneous across the crystal.

Predicted Aligned Error (PAE) is an AlphaFold confidence matrix: entry (i, j) is 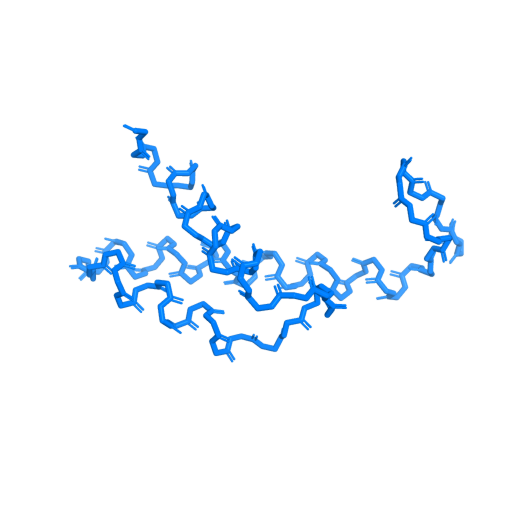the expected error in the position of residue j, in ångströms, when the prediction is superimposed on the true structure at residue i. Low PAE within a block of residues means that block is internally rigid and well-predicted; high PAE between two blocks means their relative placement is uncertain even if each block individually is confident.